Protein AF-A0A800EYZ1-F1 (afdb_monomer_lite)

Secondary structure (DSSP, 8-state):
-GGGG-SEEEEE---HHHHHHHHHHHHHHHHHHT---STT----HHHHHHSTT-HHHHHHHTHHHHHHHHHHHHHHPPTT-EEEEE-SHHHHHHHHHHHT----

Sequence (104 aa):
MIFDRVETVIVLALPWKIMLWRTFKRSLRRSYKREELWNGNREKFWLTFFTRQSVVYDLWWRRNHFRNFSKEISAGAPEGIDMHIIRCPNSLEKLYEKYGLQRR

pLDDT: mean 78.47, std 10.36, range [50.88, 91.0]

Structure (mmCIF, N/CA/C/O backbone):
data_AF-A0A800EYZ1-F1
#
_entry.id   AF-A0A800EYZ1-F1
#
loop_
_atom_site.group_PDB
_atom_site.id
_atom_site.type_symbol
_atom_site.label_atom_id
_atom_site.label_alt_id
_atom_site.label_comp_id
_atom_site.label_asym_id
_atom_site.label_entity_id
_atom_site.label_seq_id
_atom_site.pdbx_PDB_ins_code
_atom_site.Cartn_x
_atom_site.Cartn_y
_atom_site.Cartn_z
_atom_site.occupancy
_atom_site.B_iso_or_equiv
_atom_site.auth_seq_id
_atom_site.auth_comp_id
_atom_site.auth_asym_id
_atom_site.auth_atom_id
_atom_site.pdbx_PDB_model_num
ATOM 1 N N . MET A 1 1 ? 10.992 -19.434 -9.533 1.00 58.75 1 MET A N 1
ATOM 2 C CA . MET A 1 1 ? 10.504 -18.385 -8.605 1.00 58.75 1 MET A CA 1
ATOM 3 C C . MET A 1 1 ? 9.136 -17.899 -9.084 1.00 58.75 1 MET A C 1
ATOM 5 O O . MET A 1 1 ? 8.806 -18.134 -10.236 1.00 58.75 1 MET A O 1
ATOM 9 N N . ILE A 1 2 ? 8.307 -17.263 -8.242 1.00 71.94 2 ILE A N 1
ATOM 10 C CA . ILE A 1 2 ? 6.966 -16.781 -8.662 1.00 71.94 2 ILE A CA 1
ATOM 11 C C . ILE A 1 2 ? 7.059 -15.798 -9.843 1.00 71.94 2 ILE A C 1
ATOM 13 O O . ILE A 1 2 ? 6.193 -15.815 -10.709 1.00 71.94 2 ILE A O 1
ATOM 17 N N . PHE A 1 3 ? 8.141 -15.020 -9.926 1.00 69.81 3 PHE A N 1
ATOM 18 C CA . PHE A 1 3 ? 8.386 -14.059 -11.004 1.00 69.81 3 PHE A CA 1
ATOM 19 C C . PHE A 1 3 ? 8.626 -14.683 -12.389 1.00 69.81 3 PHE A C 1
ATOM 21 O O . PHE A 1 3 ? 8.337 -14.026 -13.377 1.00 69.81 3 PHE A O 1
ATOM 28 N N . ASP A 1 4 ? 9.037 -15.954 -12.487 1.00 75.12 4 ASP A N 1
ATOM 29 C CA . ASP A 1 4 ? 9.260 -16.622 -13.788 1.00 75.12 4 ASP A CA 1
ATOM 30 C C . ASP A 1 4 ? 7.957 -16.909 -14.553 1.00 75.12 4 ASP A C 1
ATOM 32 O O . ASP A 1 4 ? 7.979 -17.309 -15.712 1.00 75.12 4 ASP A O 1
ATOM 36 N N . ARG A 1 5 ? 6.805 -16.773 -13.886 1.00 81.31 5 ARG A N 1
ATOM 37 C CA . ARG A 1 5 ? 5.478 -17.049 -14.458 1.00 81.31 5 ARG A CA 1
ATOM 38 C C . ARG A 1 5 ? 4.612 -15.800 -14.589 1.00 81.31 5 ARG A C 1
ATOM 40 O O . ARG A 1 5 ? 3.428 -15.922 -14.891 1.00 81.31 5 ARG A O 1
ATOM 47 N N . VAL A 1 6 ? 5.159 -14.626 -14.284 1.00 83.25 6 VAL A N 1
ATOM 48 C CA . VAL A 1 6 ? 4.388 -13.385 -14.200 1.00 83.25 6 VAL A CA 1
ATOM 49 C C . VAL A 1 6 ? 4.878 -12.416 -15.261 1.00 83.25 6 VAL A C 1
ATOM 51 O O . VAL A 1 6 ? 6.016 -11.970 -15.225 1.00 83.25 6 VAL A O 1
ATOM 54 N N . GLU A 1 7 ? 3.981 -12.062 -16.175 1.00 83.69 7 GLU A N 1
ATOM 55 C CA . GLU A 1 7 ? 4.240 -11.087 -17.239 1.00 83.69 7 GLU A CA 1
ATOM 56 C C . GLU A 1 7 ? 4.069 -9.639 -16.746 1.00 83.69 7 GLU A C 1
ATOM 58 O O . GLU A 1 7 ? 4.795 -8.733 -17.152 1.00 83.69 7 GLU A O 1
ATOM 63 N N . THR A 1 8 ? 3.134 -9.417 -15.814 1.00 87.19 8 THR A N 1
ATOM 64 C CA . THR A 1 8 ? 2.771 -8.079 -15.330 1.00 87.19 8 THR A CA 1
ATOM 65 C C . THR A 1 8 ? 2.618 -8.048 -13.816 1.00 87.19 8 THR A C 1
ATOM 67 O O . THR A 1 8 ? 1.914 -8.871 -13.228 1.00 87.19 8 THR A O 1
ATOM 70 N N . VAL A 1 9 ? 3.212 -7.041 -13.173 1.00 88.19 9 VAL A N 1
ATOM 71 C CA . VAL A 1 9 ? 3.074 -6.798 -11.730 1.00 88.19 9 VAL A CA 1
ATOM 72 C C . VAL A 1 9 ? 2.436 -5.435 -11.493 1.00 88.19 9 VAL A C 1
ATOM 74 O O . VAL A 1 9 ? 2.980 -4.395 -11.860 1.00 88.19 9 VAL A O 1
ATOM 77 N N . ILE A 1 10 ? 1.285 -5.434 -10.819 1.00 89.06 10 ILE A N 1
ATOM 78 C CA . ILE A 1 10 ? 0.558 -4.215 -10.455 1.00 89.06 10 ILE A CA 1
ATOM 79 C C . ILE A 1 10 ? 0.741 -3.954 -8.960 1.00 89.06 10 ILE A C 1
ATOM 81 O O . ILE A 1 10 ? 0.271 -4.714 -8.114 1.00 89.06 10 ILE A O 1
ATOM 85 N N . VAL A 1 11 ? 1.391 -2.843 -8.622 1.00 88.88 11 VAL A N 1
ATOM 86 C CA . VAL A 1 11 ? 1.648 -2.436 -7.239 1.00 88.88 11 VAL A CA 1
ATOM 87 C C . VAL A 1 11 ? 0.718 -1.299 -6.834 1.00 88.88 11 VAL A C 1
ATOM 89 O O . VAL A 1 11 ? 0.808 -0.177 -7.334 1.00 88.88 11 VAL A O 1
ATOM 92 N N . LEU A 1 12 ? -0.144 -1.566 -5.853 1.00 89.50 12 LEU A N 1
ATOM 93 C CA . LEU A 1 12 ? -1.019 -0.568 -5.235 1.00 89.50 12 LEU A CA 1
ATOM 94 C C . LEU A 1 12 ? -0.269 0.212 -4.142 1.00 89.50 12 LEU A C 1
ATOM 96 O O . LEU A 1 12 ? -0.428 -0.038 -2.948 1.00 89.50 12 LEU A O 1
ATOM 100 N N . ALA A 1 13 ? 0.543 1.188 -4.544 1.00 89.19 13 ALA A N 1
ATOM 101 C CA . ALA A 1 13 ? 1.314 2.041 -3.636 1.00 89.19 13 ALA A CA 1
ATOM 102 C C . ALA A 1 13 ? 0.523 3.293 -3.206 1.00 89.19 13 ALA A C 1
ATOM 104 O O . ALA A 1 13 ? 0.955 4.431 -3.416 1.00 89.19 13 ALA A O 1
ATOM 105 N N . LEU A 1 14 ? -0.660 3.093 -2.618 1.00 87.50 14 LEU A N 1
ATOM 106 C CA . LEU A 1 14 ? -1.532 4.195 -2.204 1.00 87.50 14 LEU A CA 1
ATOM 107 C C . LEU A 1 14 ? -0.843 5.113 -1.172 1.00 87.50 14 LEU A C 1
ATOM 109 O O . LEU A 1 14 ? -0.144 4.631 -0.279 1.00 87.50 14 LEU A O 1
ATOM 113 N N . PRO A 1 15 ? -1.072 6.439 -1.229 1.00 86.38 15 PRO A N 1
ATOM 114 C CA . PRO A 1 15 ? -0.581 7.364 -0.222 1.00 86.38 15 PRO A CA 1
ATOM 115 C C . PRO A 1 15 ? -1.002 6.937 1.183 1.00 86.38 15 PRO A C 1
ATOM 117 O O . PRO A 1 15 ? -2.179 6.672 1.437 1.00 86.38 15 PRO A O 1
ATOM 120 N N . TRP A 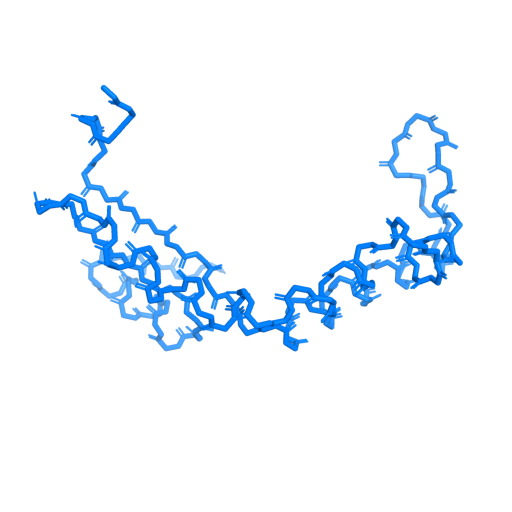1 16 ? -0.052 6.968 2.118 1.00 85.94 16 TRP A N 1
ATOM 121 C CA . TRP A 1 16 ? -0.274 6.578 3.512 1.00 85.94 16 TRP A CA 1
ATOM 122 C C . TRP A 1 16 ? -1.513 7.241 4.134 1.00 85.94 16 TRP A C 1
ATOM 124 O O . TRP A 1 16 ? -2.318 6.567 4.768 1.00 85.94 16 TRP A O 1
ATOM 134 N N . LYS A 1 17 ? -1.723 8.543 3.884 1.00 86.38 17 LYS A N 1
ATOM 135 C CA . LYS A 1 17 ? -2.895 9.284 4.386 1.00 86.38 17 LYS A CA 1
ATOM 136 C C . LYS A 1 17 ? -4.217 8.662 3.922 1.00 86.38 17 LYS A C 1
ATOM 138 O O . LYS A 1 17 ? -5.168 8.594 4.694 1.00 86.38 17 LYS A O 1
ATOM 143 N N . ILE A 1 18 ? -4.2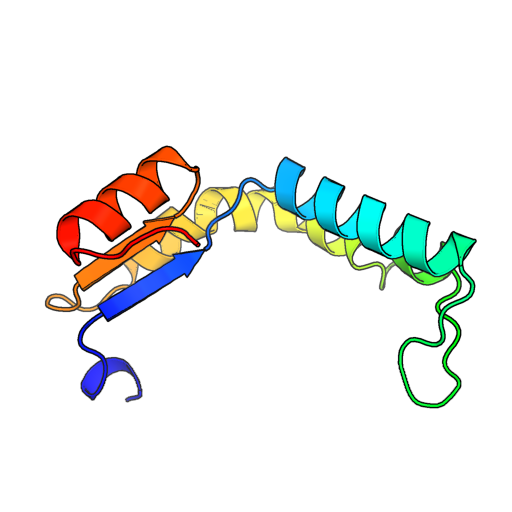71 8.191 2.675 1.00 88.50 18 ILE A N 1
ATOM 144 C CA . ILE A 1 18 ? -5.461 7.562 2.091 1.00 88.50 18 ILE A CA 1
ATOM 145 C C . ILE A 1 18 ? -5.683 6.186 2.711 1.00 88.50 18 ILE A C 1
ATOM 147 O O . ILE A 1 18 ? -6.810 5.871 3.089 1.00 88.50 18 ILE A O 1
ATOM 151 N N . MET A 1 19 ? -4.624 5.381 2.839 1.00 87.56 19 MET A N 1
ATOM 152 C CA . MET A 1 19 ? -4.703 4.075 3.501 1.00 87.56 19 MET A CA 1
ATOM 153 C C . MET A 1 19 ? -5.189 4.227 4.944 1.00 87.56 19 MET A C 1
ATOM 155 O O . MET A 1 19 ? -6.155 3.577 5.333 1.00 87.56 19 MET A O 1
ATOM 159 N N . LEU A 1 20 ? -4.588 5.151 5.697 1.00 87.31 20 LEU A N 1
ATOM 160 C CA . LEU A 1 20 ? -4.967 5.462 7.071 1.00 87.31 20 LEU A CA 1
ATOM 161 C C . LEU A 1 20 ? -6.437 5.874 7.164 1.00 87.31 20 LEU A C 1
ATOM 163 O O . LEU A 1 20 ? -7.184 5.289 7.942 1.00 87.31 20 LEU A O 1
ATOM 167 N N . TRP A 1 21 ? -6.871 6.839 6.349 1.00 87.19 21 TRP A N 1
ATOM 168 C CA . TRP A 1 21 ? -8.245 7.338 6.377 1.00 87.19 21 TRP A CA 1
ATOM 169 C C . TRP A 1 21 ? -9.269 6.270 5.985 1.00 87.19 21 TRP A C 1
ATOM 171 O O . TRP A 1 21 ? -10.319 6.158 6.616 1.00 87.19 21 TRP A O 1
ATOM 181 N N . ARG A 1 22 ? -8.971 5.447 4.972 1.00 88.12 22 ARG A N 1
ATOM 182 C CA . ARG A 1 22 ? -9.846 4.344 4.550 1.00 88.12 22 ARG A CA 1
ATOM 183 C C . ARG A 1 22 ? -9.981 3.286 5.636 1.00 88.12 22 ARG A C 1
ATOM 185 O O . ARG A 1 22 ? -11.104 2.874 5.925 1.00 88.12 22 ARG A O 1
ATOM 192 N N . THR A 1 23 ? -8.870 2.881 6.249 1.00 85.12 23 THR A N 1
ATOM 193 C CA . THR A 1 23 ? -8.870 1.932 7.369 1.00 85.12 23 THR A CA 1
ATOM 194 C C . THR A 1 23 ? -9.620 2.516 8.561 1.00 85.12 23 THR A C 1
ATOM 196 O O . THR A 1 23 ? -10.536 1.879 9.073 1.00 85.12 23 THR A O 1
ATOM 199 N N . PHE A 1 24 ? -9.331 3.768 8.926 1.00 83.94 24 PHE A N 1
ATOM 200 C CA . PHE A 1 24 ? -9.990 4.474 10.022 1.00 83.94 24 PHE A CA 1
ATOM 201 C C . PHE A 1 24 ? -11.507 4.552 9.821 1.00 83.94 24 PHE A C 1
ATOM 203 O O . PHE A 1 24 ? -12.275 4.117 10.677 1.00 83.94 24 PHE A O 1
ATOM 210 N N . LYS A 1 25 ? -11.962 5.013 8.651 1.00 84.31 25 LYS A N 1
ATOM 211 C CA . LYS A 1 25 ? -13.389 5.109 8.318 1.00 84.31 25 LYS A CA 1
ATOM 212 C C . LYS A 1 25 ? -14.075 3.740 8.311 1.00 84.31 25 LYS A C 1
ATOM 214 O O . LYS A 1 25 ? -15.213 3.627 8.767 1.00 84.31 25 LYS A O 1
ATOM 219 N N . ARG A 1 26 ? -13.406 2.698 7.800 1.00 81.12 26 ARG A N 1
ATOM 220 C CA . ARG A 1 26 ? -13.939 1.326 7.769 1.00 81.12 26 ARG A CA 1
ATOM 221 C C . ARG A 1 26 ? -14.131 0.781 9.181 1.00 81.12 26 ARG A C 1
ATOM 223 O O . ARG A 1 26 ? -15.205 0.265 9.483 1.00 81.12 26 ARG A O 1
ATOM 230 N N . SER A 1 27 ? -13.128 0.935 10.036 1.00 76.12 27 SER A N 1
ATOM 231 C CA . SER A 1 27 ? -13.176 0.464 11.419 1.00 76.12 27 SER A CA 1
ATOM 232 C C . SER A 1 27 ? -14.150 1.285 12.275 1.00 76.12 27 SER A C 1
ATOM 234 O O . SER A 1 27 ? -14.895 0.703 13.057 1.00 76.12 27 SER A O 1
ATOM 236 N N . LEU A 1 28 ? -14.266 2.603 12.059 1.00 78.06 28 LEU A N 1
ATOM 237 C CA . LEU A 1 28 ? -15.323 3.425 12.667 1.00 78.06 28 LEU A CA 1
ATOM 238 C C . LEU A 1 28 ? -16.724 2.941 12.286 1.00 78.06 28 LEU A C 1
ATOM 240 O O . LEU A 1 28 ? -17.565 2.734 13.156 1.00 78.06 28 LEU A O 1
ATOM 244 N N . ARG A 1 29 ? -16.981 2.746 10.987 1.00 79.94 29 ARG A N 1
ATOM 245 C CA . ARG A 1 29 ? -18.291 2.299 10.497 1.00 79.94 29 ARG A CA 1
ATOM 246 C C . ARG A 1 29 ? -18.667 0.933 11.076 1.00 79.94 29 ARG A C 1
ATOM 248 O O . ARG A 1 29 ? -19.815 0.753 11.470 1.00 79.94 29 ARG A O 1
ATOM 255 N N . ARG A 1 30 ? -17.714 0.000 11.152 1.00 73.44 30 ARG A N 1
ATOM 256 C CA . ARG A 1 30 ? -17.911 -1.325 11.763 1.00 73.44 30 ARG A CA 1
ATOM 257 C C . ARG A 1 30 ? -18.192 -1.237 13.256 1.00 73.44 30 ARG A C 1
ATOM 259 O O . ARG A 1 30 ? -19.130 -1.867 13.731 1.00 73.44 30 ARG A O 1
ATOM 266 N N . SER A 1 31 ? -17.436 -0.406 13.972 1.00 71.75 31 SER A N 1
ATOM 267 C CA . SER A 1 31 ? -17.656 -0.178 15.399 1.00 71.75 31 SER A CA 1
ATOM 268 C C . SER A 1 31 ? -19.027 0.433 15.672 1.00 71.75 31 SER A C 1
ATOM 270 O O . SER A 1 31 ? -19.696 0.020 16.615 1.00 71.75 31 SER A O 1
ATOM 272 N N . TYR A 1 32 ? -19.454 1.401 14.859 1.00 71.06 32 TYR A N 1
ATOM 273 C CA . TYR A 1 32 ? -20.767 2.027 14.994 1.00 71.06 32 TYR A CA 1
ATOM 274 C C . TYR A 1 32 ? -21.898 1.026 14.726 1.00 71.06 32 TYR A C 1
ATOM 276 O O . TYR A 1 32 ? -22.871 0.979 15.470 1.00 71.06 32 TYR A O 1
ATOM 284 N N . LYS A 1 33 ? -21.741 0.172 13.707 1.00 73.31 33 LYS A N 1
ATOM 285 C CA . LYS A 1 33 ? -22.724 -0.861 13.350 1.00 73.31 33 LYS A CA 1
ATOM 286 C C . LYS A 1 33 ? -22.653 -2.135 14.201 1.00 73.31 33 LYS A C 1
ATOM 288 O O . LYS A 1 33 ? -23.495 -3.006 14.019 1.00 73.31 33 LYS A O 1
ATOM 293 N N . ARG A 1 34 ? -21.677 -2.250 15.115 1.00 68.00 34 ARG A N 1
ATOM 294 C CA . ARG A 1 34 ? -21.393 -3.465 15.907 1.00 68.00 34 ARG A CA 1
ATOM 295 C C . ARG A 1 34 ? -21.341 -4.738 15.042 1.00 68.00 34 ARG A C 1
ATOM 297 O O . ARG A 1 34 ? -21.824 -5.786 15.454 1.00 68.00 34 ARG A O 1
ATOM 304 N N . GLU A 1 35 ? -20.768 -4.635 13.843 1.00 62.69 35 GLU A N 1
ATOM 305 C CA . GLU A 1 35 ? -20.628 -5.771 12.923 1.00 62.69 35 GLU A CA 1
ATOM 306 C C . GLU A 1 35 ? -19.568 -6.750 13.463 1.00 62.69 35 GLU A C 1
ATOM 308 O O . GLU A 1 35 ? -18.435 -6.351 13.746 1.00 62.69 35 GLU A O 1
ATOM 313 N N . GLU A 1 36 ? -19.923 -8.029 13.613 1.00 63.47 36 GLU A N 1
ATOM 314 C CA . GLU A 1 36 ? -18.962 -9.089 13.943 1.00 63.47 36 GLU A CA 1
ATOM 315 C C . GLU A 1 36 ? -18.023 -9.334 12.761 1.00 63.47 36 GLU A C 1
ATOM 317 O O . GLU A 1 36 ? -18.468 -9.505 11.625 1.00 63.47 36 GLU A O 1
ATOM 322 N N . LEU A 1 37 ? -16.709 -9.309 13.017 1.00 61.22 37 LEU A N 1
ATOM 323 C CA . LEU A 1 37 ? -15.717 -9.339 11.944 1.00 61.22 37 LEU A CA 1
ATOM 324 C C . LEU A 1 37 ? -15.581 -10.730 11.335 1.00 61.22 37 LEU A C 1
ATOM 326 O O . LEU A 1 37 ? -15.479 -10.803 10.121 1.00 61.22 37 LEU A O 1
ATOM 330 N N . TRP A 1 38 ? -15.563 -11.763 12.186 1.00 50.88 38 TRP A N 1
ATOM 331 C CA . TRP A 1 38 ? -15.680 -13.204 11.924 1.00 50.88 38 TRP A CA 1
ATOM 332 C C . TRP A 1 38 ? -15.626 -13.942 13.283 1.00 50.88 38 TRP A C 1
ATOM 334 O O . TRP A 1 38 ? -14.954 -13.479 14.207 1.00 50.88 38 TRP A O 1
ATOM 344 N N . ASN A 1 39 ? -16.321 -15.078 13.420 1.00 55.72 39 ASN A N 1
ATOM 345 C CA . ASN A 1 39 ? -16.283 -15.969 14.598 1.00 55.72 39 ASN A CA 1
ATOM 346 C C . ASN A 1 39 ? -16.696 -15.341 15.955 1.00 55.72 39 ASN A C 1
ATOM 348 O O . ASN A 1 39 ? -16.076 -15.619 16.978 1.00 55.72 39 ASN A O 1
ATOM 352 N N . GLY A 1 40 ? -17.689 -14.442 15.982 1.00 60.28 40 GLY A N 1
ATOM 353 C CA . GLY A 1 40 ? -18.113 -13.766 17.221 1.00 60.28 40 GLY A CA 1
ATOM 354 C C . GLY A 1 40 ? -17.141 -12.690 17.726 1.00 60.28 40 GLY A C 1
ATOM 355 O O . GLY A 1 40 ? -17.363 -12.074 18.771 1.00 60.28 40 GLY A O 1
ATOM 356 N N . ASN A 1 41 ? -16.046 -12.437 16.998 1.00 61.97 41 ASN A N 1
ATOM 357 C CA . ASN A 1 41 ? -15.050 -11.462 17.409 1.00 61.97 41 ASN A CA 1
ATOM 358 C C . ASN A 1 41 ? -15.569 -10.040 17.138 1.00 61.97 41 ASN A C 1
ATOM 360 O O . ASN A 1 41 ? -15.632 -9.573 15.995 1.00 61.97 41 ASN A O 1
ATOM 364 N N . ARG A 1 42 ? -15.967 -9.348 18.209 1.00 60.62 42 ARG A N 1
ATOM 365 C CA . ARG A 1 42 ? -16.322 -7.926 18.184 1.00 60.62 42 ARG A CA 1
ATOM 366 C C . ARG A 1 42 ? -15.038 -7.116 18.285 1.00 60.62 42 ARG A C 1
ATOM 368 O O . ARG A 1 42 ? -14.442 -7.038 19.359 1.00 60.62 42 ARG A O 1
ATOM 375 N N . GLU A 1 43 ? -14.613 -6.498 17.185 1.00 58.84 43 GLU A N 1
ATOM 376 C CA . GLU A 1 43 ? -13.495 -5.553 17.226 1.00 58.84 43 GLU A CA 1
ATOM 377 C C . GLU A 1 43 ? -13.821 -4.428 18.216 1.00 58.84 43 GLU A C 1
ATOM 379 O O . GLU A 1 43 ? -14.656 -3.556 17.962 1.00 58.84 43 GLU A O 1
ATOM 384 N N . LYS A 1 44 ? -13.147 -4.430 19.370 1.00 62.84 44 LYS A N 1
ATOM 385 C CA . LYS A 1 44 ? -13.119 -3.260 20.241 1.00 62.84 44 LYS A CA 1
ATOM 386 C C . LYS A 1 44 ? -12.333 -2.195 19.494 1.00 62.84 44 LYS A C 1
ATOM 388 O O . LYS A 1 44 ? -11.118 -2.302 19.375 1.00 62.84 44 LYS A O 1
ATOM 393 N N . PHE A 1 45 ? -13.027 -1.160 19.034 1.00 59.59 45 PHE A N 1
ATOM 394 C CA . PHE A 1 45 ? -12.459 0.044 18.421 1.00 59.59 45 PHE A CA 1
ATOM 395 C C . PHE A 1 45 ? -11.144 0.486 19.089 1.00 59.59 45 PHE A C 1
ATOM 397 O O . PHE A 1 45 ? -10.131 0.704 18.435 1.00 59.59 45 PHE A O 1
ATOM 404 N N . TRP A 1 46 ? -11.115 0.502 20.419 1.00 56.81 46 TRP A N 1
ATOM 405 C CA . TRP A 1 46 ? -9.927 0.846 21.198 1.00 56.81 46 TRP A CA 1
ATOM 406 C C . TRP A 1 46 ? -8.698 -0.043 20.939 1.00 56.81 46 TRP A C 1
ATOM 408 O O . TRP A 1 46 ? -7.585 0.477 20.897 1.00 56.81 46 TRP A O 1
ATOM 418 N N . LEU A 1 47 ? -8.870 -1.345 20.694 1.00 63.69 47 LEU A N 1
ATOM 419 C CA . LEU A 1 47 ? -7.765 -2.233 20.320 1.00 63.69 47 LEU A CA 1
ATOM 420 C C . LEU A 1 47 ? -7.255 -1.958 18.901 1.00 63.69 47 LEU A C 1
ATOM 422 O O . LEU A 1 47 ? -6.045 -1.888 18.689 1.00 63.69 47 LEU A O 1
ATOM 426 N N . THR A 1 48 ? -8.162 -1.726 17.950 1.00 63.34 48 THR A N 1
ATOM 427 C CA . THR A 1 48 ? -7.820 -1.471 16.540 1.00 63.34 48 THR A CA 1
ATOM 428 C C . THR A 1 48 ? -7.205 -0.088 16.309 1.00 63.34 48 THR A C 1
ATOM 430 O O . THR A 1 48 ? -6.553 0.102 15.285 1.00 63.34 48 THR A O 1
ATOM 433 N N . PHE A 1 49 ? -7.395 0.866 17.232 1.00 60.97 49 PHE A N 1
ATOM 434 C CA . PHE A 1 49 ? -6.890 2.240 17.112 1.00 60.97 49 PHE A CA 1
ATOM 435 C C . PHE A 1 49 ? -5.767 2.593 18.095 1.00 60.97 49 PHE A C 1
ATOM 437 O O . PHE A 1 49 ? -4.781 3.185 17.658 1.00 60.97 49 PHE A O 1
ATOM 444 N N . PHE A 1 50 ? -5.860 2.203 19.371 1.00 58.66 50 PHE A N 1
ATOM 445 C CA . PHE A 1 50 ? -5.012 2.739 20.450 1.00 58.66 50 PHE A CA 1
ATOM 446 C C . PHE A 1 50 ? -4.072 1.723 21.116 1.00 58.66 50 PHE A C 1
ATOM 448 O O . PHE A 1 50 ? -3.302 2.093 21.997 1.00 58.66 50 PHE A O 1
ATOM 455 N N . THR A 1 51 ? -4.093 0.450 20.718 1.00 62.66 51 THR A N 1
ATOM 456 C CA . THR A 1 51 ? -3.148 -0.553 21.250 1.00 62.66 51 THR A CA 1
ATOM 457 C C . THR A 1 51 ? -1.907 -0.660 20.362 1.00 62.66 51 THR A C 1
ATOM 459 O O . THR A 1 51 ? -1.972 -0.371 19.176 1.00 62.66 51 THR A O 1
ATOM 462 N N . ARG A 1 52 ? -0.764 -1.125 20.883 1.00 59.88 52 ARG A N 1
ATOM 463 C CA . ARG A 1 52 ? 0.456 -1.380 20.080 1.00 59.88 52 ARG A CA 1
ATOM 464 C C . ARG A 1 52 ? 0.253 -2.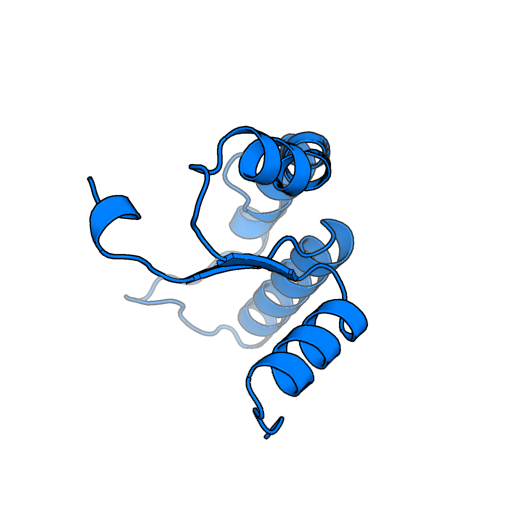351 18.902 1.00 59.88 52 ARG A C 1
ATOM 466 O O . ARG A 1 52 ? 1.050 -2.339 17.975 1.00 59.88 52 ARG A O 1
ATOM 473 N N . GLN A 1 53 ? -0.811 -3.157 18.931 1.00 63.66 53 GLN A N 1
ATOM 474 C CA . GLN A 1 53 ? -1.237 -4.058 17.849 1.00 63.66 53 GLN A CA 1
ATOM 475 C C . GLN A 1 53 ? -2.243 -3.410 16.869 1.00 63.66 53 GLN A C 1
ATOM 477 O O . GLN A 1 53 ? -2.775 -4.075 15.985 1.00 63.66 53 GLN A O 1
ATOM 482 N N . SER A 1 54 ? -2.532 -2.115 17.026 1.00 73.31 54 SER A N 1
ATOM 483 C CA . SER A 1 54 ? -3.435 -1.346 16.168 1.00 73.31 54 SER A CA 1
ATOM 484 C C . SER A 1 54 ? -2.884 -1.251 14.749 1.00 73.31 54 SER A C 1
ATOM 486 O O . SER A 1 54 ? -1.764 -0.786 14.537 1.00 73.31 54 SER A O 1
ATOM 488 N N . VAL A 1 55 ? -3.711 -1.599 13.761 1.00 74.44 55 VAL A N 1
ATOM 489 C CA . VAL A 1 55 ? -3.396 -1.414 12.333 1.00 74.44 55 VAL A CA 1
ATOM 490 C C . VAL A 1 55 ? -3.129 0.062 12.019 1.00 74.44 55 VAL A C 1
ATOM 492 O O . VAL A 1 55 ? -2.317 0.390 11.158 1.00 74.44 55 VAL A O 1
ATOM 495 N N . VAL A 1 56 ? -3.789 0.976 12.732 1.00 77.94 56 VAL A N 1
ATOM 496 C CA . VAL A 1 56 ? -3.622 2.425 12.551 1.00 77.94 56 VAL A CA 1
ATOM 497 C C . VAL A 1 56 ? -2.283 2.895 13.115 1.00 77.94 56 VAL A C 1
ATOM 499 O O . VAL A 1 56 ? -1.588 3.677 12.464 1.00 77.94 56 VAL A O 1
ATOM 502 N N . TYR A 1 57 ? -1.898 2.388 14.289 1.00 79.38 57 TYR A N 1
ATOM 503 C CA . TYR A 1 57 ? -0.594 2.661 14.890 1.00 79.38 57 TYR A CA 1
ATOM 504 C C . TYR A 1 57 ? 0.539 2.086 14.035 1.00 79.38 57 TYR A C 1
ATOM 506 O O . TYR A 1 57 ? 1.517 2.778 13.761 1.00 79.38 57 TYR A O 1
ATOM 514 N N . ASP A 1 58 ? 0.369 0.863 13.537 1.00 81.25 58 ASP A N 1
ATOM 515 C CA . ASP A 1 58 ? 1.323 0.201 12.652 1.00 81.25 58 ASP A CA 1
ATOM 516 C C . ASP A 1 58 ? 1.518 0.962 11.332 1.00 81.25 58 ASP A C 1
ATOM 518 O O . ASP A 1 58 ? 2.648 1.249 10.929 1.00 81.25 58 ASP A O 1
ATOM 522 N N . LEU A 1 59 ? 0.416 1.389 10.702 1.00 82.19 59 LEU A N 1
ATOM 523 C CA . LEU A 1 59 ? 0.462 2.253 9.524 1.00 82.19 59 LEU A CA 1
ATOM 524 C C . LEU A 1 59 ? 1.240 3.534 9.821 1.00 82.19 59 LEU A C 1
ATOM 526 O O . LEU A 1 59 ? 2.053 3.956 9.000 1.00 82.19 59 LEU A O 1
ATOM 530 N N . TRP A 1 60 ? 0.987 4.179 10.962 1.00 81.88 60 TRP A N 1
ATOM 531 C CA . TRP A 1 60 ? 1.674 5.411 11.352 1.00 81.88 60 TRP A CA 1
ATOM 532 C C . TRP A 1 60 ? 3.174 5.198 11.584 1.00 81.88 60 TRP A C 1
ATOM 534 O O . TRP A 1 60 ? 3.984 5.968 1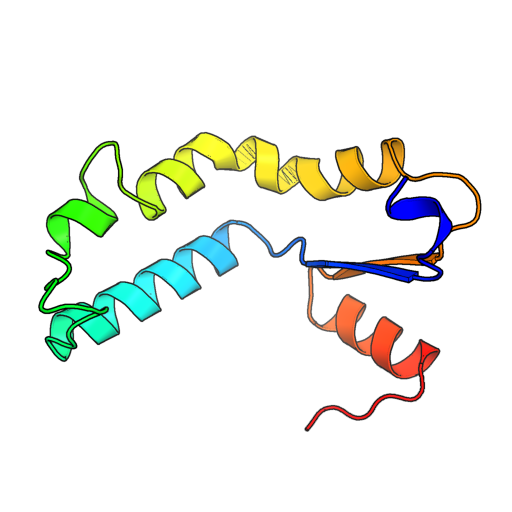1.061 1.00 81.88 60 TRP A O 1
ATOM 544 N N . TRP A 1 61 ? 3.553 4.127 12.283 1.00 84.12 61 TRP A N 1
ATOM 545 C CA . TRP A 1 61 ? 4.949 3.764 12.525 1.00 84.12 61 TRP A CA 1
ATOM 546 C C . TRP A 1 61 ? 5.697 3.490 11.213 1.00 84.12 61 TRP A C 1
ATOM 548 O O . TRP A 1 61 ? 6.781 4.022 10.972 1.00 84.12 61 TRP A O 1
ATOM 558 N N . ARG A 1 62 ? 5.071 2.753 10.289 1.00 84.00 62 ARG A N 1
ATOM 559 C CA . ARG A 1 62 ? 5.644 2.400 8.979 1.00 84.00 62 ARG A CA 1
ATOM 560 C C . ARG A 1 62 ? 5.442 3.468 7.901 1.00 84.00 62 ARG A C 1
ATOM 562 O O . ARG A 1 62 ? 5.624 3.190 6.714 1.00 84.00 62 ARG A O 1
ATOM 569 N N . ARG A 1 63 ? 5.102 4.711 8.261 1.00 83.00 63 ARG A N 1
ATOM 570 C CA . ARG A 1 63 ? 4.835 5.790 7.286 1.00 83.00 63 ARG A CA 1
ATOM 571 C C . ARG A 1 63 ? 5.966 5.990 6.271 1.00 83.00 63 ARG A C 1
ATOM 573 O O . ARG A 1 63 ? 5.693 6.257 5.104 1.00 83.00 63 ARG A O 1
ATOM 580 N N . ASN A 1 64 ? 7.225 5.866 6.698 1.00 82.00 64 ASN A N 1
ATOM 581 C CA . ASN A 1 64 ? 8.387 6.064 5.827 1.00 82.00 64 ASN A CA 1
ATOM 582 C C . ASN A 1 64 ? 8.556 4.894 4.854 1.00 82.00 64 ASN A C 1
ATOM 584 O O . ASN A 1 64 ? 8.798 5.130 3.673 1.00 82.00 64 ASN A O 1
ATOM 588 N N . HIS A 1 65 ? 8.317 3.667 5.324 1.00 82.69 65 HIS A N 1
ATOM 589 C CA . HIS A 1 65 ? 8.295 2.479 4.479 1.00 82.69 65 HIS A CA 1
ATOM 590 C C . HIS A 1 65 ? 7.267 2.639 3.354 1.00 82.69 65 HIS A C 1
ATOM 592 O O . HIS A 1 65 ? 7.631 2.575 2.192 1.00 82.69 65 HIS A O 1
ATOM 598 N N . PHE A 1 66 ? 6.009 2.999 3.645 1.00 80.50 66 PHE A N 1
ATOM 599 C CA . PHE A 1 66 ? 4.997 3.178 2.587 1.00 80.50 66 PHE A CA 1
ATOM 600 C C . PHE A 1 66 ? 5.314 4.309 1.592 1.00 80.50 66 PHE A C 1
ATOM 602 O O . PHE A 1 66 ? 4.882 4.262 0.439 1.00 80.50 66 PHE A O 1
ATOM 609 N N . ARG A 1 67 ? 6.080 5.329 2.002 1.00 78.62 67 ARG A N 1
ATOM 610 C CA . ARG A 1 67 ? 6.543 6.391 1.090 1.00 78.62 67 ARG A CA 1
ATOM 611 C C . ARG A 1 67 ? 7.623 5.885 0.132 1.00 78.62 67 ARG A C 1
ATOM 613 O O . ARG A 1 67 ? 7.598 6.256 -1.044 1.00 78.62 67 ARG A O 1
ATOM 620 N N . ASN A 1 68 ? 8.520 5.032 0.617 1.00 81.75 68 ASN A N 1
ATOM 621 C CA . ASN A 1 68 ? 9.657 4.514 -0.144 1.00 81.75 68 ASN A CA 1
ATOM 622 C C . ASN A 1 68 ? 9.368 3.192 -0.861 1.00 81.75 68 ASN A C 1
ATOM 624 O O . ASN A 1 68 ? 10.028 2.900 -1.848 1.00 81.75 68 ASN A O 1
ATOM 628 N N . PHE A 1 69 ? 8.320 2.473 -0.464 1.00 82.75 69 PHE A N 1
ATOM 629 C CA . PHE A 1 69 ? 7.957 1.148 -0.963 1.00 82.75 69 PHE A CA 1
ATOM 630 C C . PHE A 1 69 ? 7.909 1.061 -2.489 1.00 82.75 69 PHE A C 1
ATOM 632 O O . PHE A 1 69 ? 8.419 0.120 -3.078 1.00 82.75 69 PHE A O 1
ATOM 639 N N . SER A 1 70 ? 7.355 2.073 -3.167 1.00 80.44 70 SER A N 1
ATOM 640 C CA . SER A 1 70 ? 7.342 2.039 -4.634 1.00 80.44 70 SER A CA 1
ATOM 641 C C . SER A 1 70 ? 8.740 2.156 -5.241 1.00 80.44 70 SER A C 1
ATOM 643 O O . SER A 1 70 ? 8.963 1.605 -6.306 1.00 80.44 70 SER A O 1
ATOM 645 N N . LYS A 1 71 ? 9.647 2.914 -4.609 1.00 82.25 71 LYS A N 1
ATOM 646 C CA . LYS A 1 71 ? 11.030 3.055 -5.075 1.00 82.25 71 LYS A CA 1
ATOM 647 C C . LYS A 1 71 ? 11.786 1.752 -4.848 1.00 82.25 71 LYS A C 1
ATOM 649 O O . LYS A 1 71 ? 12.505 1.316 -5.731 1.00 82.25 71 LYS A O 1
ATOM 654 N N . GLU A 1 72 ? 11.575 1.133 -3.689 1.00 83.44 72 GLU A N 1
ATOM 655 C CA . GLU A 1 72 ? 12.179 -0.148 -3.322 1.00 83.44 72 GLU A CA 1
ATOM 656 C C . GLU A 1 72 ? 11.735 -1.272 -4.265 1.00 83.44 72 GLU A C 1
ATOM 658 O O . GLU A 1 72 ? 12.586 -1.992 -4.777 1.00 83.44 72 GLU A O 1
ATOM 663 N N . ILE A 1 73 ? 10.437 -1.381 -4.584 1.00 81.62 73 ILE A N 1
ATOM 664 C CA . ILE A 1 73 ? 9.985 -2.409 -5.534 1.00 81.62 73 ILE A CA 1
ATOM 665 C C . ILE A 1 73 ? 10.479 -2.117 -6.952 1.00 81.62 73 ILE A C 1
ATOM 667 O O . ILE A 1 73 ? 10.926 -3.041 -7.619 1.00 81.62 73 ILE A O 1
ATOM 671 N N . SER A 1 74 ? 10.467 -0.859 -7.409 1.00 77.69 74 SER A N 1
ATOM 672 C CA . SER A 1 74 ? 11.053 -0.526 -8.716 1.00 77.69 74 SER A CA 1
ATOM 673 C C . SER A 1 74 ? 12.539 -0.872 -8.810 1.00 77.69 74 SER A C 1
ATOM 675 O O . SER A 1 74 ? 12.995 -1.230 -9.885 1.00 77.69 74 SER A O 1
ATOM 677 N N . ALA A 1 75 ? 13.289 -0.766 -7.710 1.00 81.75 75 ALA A N 1
ATOM 678 C CA . ALA A 1 75 ? 14.714 -1.086 -7.681 1.00 81.75 75 ALA A CA 1
ATOM 679 C C . ALA A 1 75 ? 15.001 -2.597 -7.625 1.00 81.75 75 ALA A C 1
ATOM 681 O O . ALA A 1 75 ? 16.066 -3.024 -8.055 1.00 81.75 75 ALA A O 1
ATOM 682 N N . GLY A 1 76 ? 14.080 -3.397 -7.079 1.00 77.62 76 GLY A N 1
ATOM 683 C CA . GLY A 1 76 ? 14.226 -4.851 -6.953 1.00 77.62 76 GLY A CA 1
ATOM 684 C C . GLY A 1 76 ? 13.529 -5.665 -8.046 1.00 77.62 76 GLY A C 1
ATOM 685 O O . GLY A 1 76 ? 13.501 -6.891 -7.951 1.00 77.62 76 GLY A O 1
ATOM 686 N N . ALA A 1 77 ? 12.911 -5.015 -9.036 1.00 74.19 77 ALA A N 1
ATOM 687 C CA . ALA A 1 77 ? 12.164 -5.697 -10.086 1.00 74.19 77 ALA A CA 1
ATOM 688 C C . ALA A 1 77 ? 13.115 -6.340 -11.121 1.00 74.19 77 ALA A C 1
ATOM 690 O O . ALA A 1 77 ? 14.035 -5.665 -11.583 1.00 74.19 77 ALA A O 1
ATOM 691 N N . PRO A 1 78 ? 12.897 -7.612 -11.514 1.00 75.31 78 PRO A N 1
ATOM 692 C CA . PRO A 1 78 ? 13.635 -8.240 -12.608 1.00 75.31 78 PRO A CA 1
ATOM 693 C C . PRO A 1 78 ? 13.446 -7.476 -13.924 1.00 75.31 78 PRO A C 1
ATOM 695 O O . PRO A 1 78 ? 12.334 -7.044 -14.242 1.00 75.31 78 PRO A O 1
ATOM 698 N N . GLU A 1 79 ? 14.514 -7.351 -14.712 1.00 73.25 79 GLU A N 1
ATOM 699 C CA . GLU A 1 79 ? 14.438 -6.786 -16.061 1.00 73.25 79 GLU A CA 1
ATOM 700 C C . GLU A 1 79 ? 13.545 -7.677 -16.944 1.00 73.25 79 GLU A C 1
ATOM 702 O O . GLU A 1 79 ? 13.777 -8.878 -17.064 1.00 73.25 79 GLU A O 1
ATOM 707 N N . GLY A 1 80 ? 12.492 -7.097 -17.531 1.00 78.94 80 GLY A N 1
ATOM 708 C CA . GLY A 1 80 ? 11.563 -7.792 -18.436 1.00 78.94 80 GLY A CA 1
ATOM 709 C C . GLY A 1 80 ? 10.122 -7.943 -17.935 1.00 78.94 80 GLY A C 1
ATOM 710 O O . GLY A 1 80 ? 9.256 -8.298 -18.728 1.00 78.94 80 GLY A O 1
ATOM 711 N N . ILE A 1 81 ? 9.830 -7.629 -16.668 1.00 83.00 81 ILE A N 1
ATOM 712 C CA . ILE A 1 81 ? 8.456 -7.651 -16.137 1.00 83.00 81 ILE A CA 1
ATOM 713 C C . ILE A 1 81 ? 7.807 -6.272 -16.298 1.00 83.00 81 ILE A C 1
ATOM 715 O O . ILE A 1 81 ? 8.352 -5.265 -15.841 1.00 83.00 81 ILE A O 1
ATOM 719 N N . ASP A 1 82 ? 6.612 -6.217 -16.896 1.00 85.19 82 ASP A N 1
ATOM 720 C CA 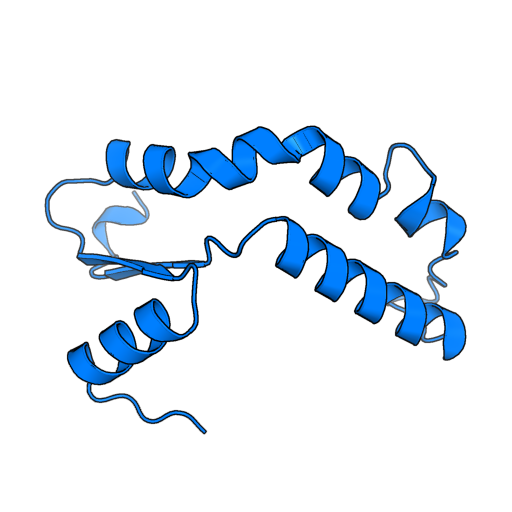. ASP A 1 82 ? 5.859 -4.966 -17.031 1.00 85.19 82 ASP A CA 1
ATOM 721 C C . ASP A 1 82 ? 5.297 -4.547 -15.664 1.00 85.19 82 ASP A C 1
ATOM 723 O O . ASP A 1 82 ? 4.330 -5.116 -15.145 1.00 85.19 82 ASP A O 1
ATOM 727 N N . MET A 1 83 ? 5.945 -3.567 -15.039 1.00 86.50 83 MET A N 1
ATOM 728 C CA . MET A 1 83 ? 5.628 -3.131 -13.684 1.00 86.50 83 MET A CA 1
ATOM 729 C C . MET A 1 83 ? 4.830 -1.823 -13.683 1.00 86.50 83 MET A C 1
ATOM 731 O O . MET A 1 83 ? 5.305 -0.784 -14.140 1.00 86.50 83 MET A O 1
ATOM 735 N N . HIS A 1 84 ? 3.652 -1.839 -13.053 1.00 88.25 84 HIS A N 1
ATOM 736 C CA . HIS A 1 84 ? 2.785 -0.664 -12.922 1.00 88.25 84 HIS A CA 1
ATOM 737 C C . HIS A 1 84 ? 2.572 -0.263 -11.473 1.00 88.25 84 HIS A C 1
ATOM 739 O O . HIS A 1 84 ? 2.056 -1.033 -10.665 1.00 88.25 84 HIS A O 1
ATOM 745 N N . ILE A 1 85 ? 2.903 0.983 -11.143 1.00 89.38 85 ILE A N 1
ATOM 746 C CA . ILE A 1 85 ? 2.710 1.526 -9.798 1.00 89.38 85 ILE A CA 1
ATOM 747 C C . ILE A 1 85 ? 1.500 2.453 -9.793 1.00 89.38 85 ILE A C 1
ATOM 749 O O . ILE A 1 85 ? 1.536 3.572 -10.308 1.00 89.38 85 ILE A O 1
ATOM 753 N N . ILE A 1 86 ? 0.444 2.023 -9.112 1.00 90.88 86 ILE A N 1
ATOM 754 C CA . ILE A 1 86 ? -0.763 2.818 -8.925 1.00 90.88 86 ILE A CA 1
ATOM 755 C C . ILE A 1 86 ? -0.662 3.555 -7.591 1.00 90.88 86 ILE A C 1
ATOM 757 O O . ILE A 1 86 ? -0.835 2.976 -6.516 1.00 90.88 86 ILE A O 1
ATOM 761 N N . ARG A 1 87 ? -0.403 4.864 -7.660 1.00 86.06 87 ARG A N 1
ATOM 762 C CA . ARG A 1 87 ? -0.446 5.763 -6.490 1.00 86.06 87 ARG A CA 1
ATOM 763 C C . ARG A 1 87 ? -1.670 6.663 -6.477 1.00 86.06 87 ARG A C 1
ATOM 765 O O . ARG A 1 87 ? -2.195 6.987 -5.415 1.00 86.06 87 ARG A O 1
ATOM 772 N N . CYS A 1 88 ? -2.098 7.103 -7.649 1.00 85.75 88 CYS A N 1
ATOM 773 C CA . CYS A 1 88 ? -3.185 8.051 -7.817 1.00 85.75 88 CYS A CA 1
ATOM 774 C C . CYS A 1 88 ? -4.146 7.568 -8.910 1.00 85.75 88 CYS A C 1
ATOM 776 O O . CYS A 1 88 ? -3.772 6.707 -9.710 1.00 85.75 88 CYS A O 1
ATOM 778 N N . PRO A 1 89 ? -5.369 8.126 -8.966 1.00 87.38 89 PRO A N 1
ATOM 779 C CA . PRO A 1 89 ? -6.339 7.780 -10.001 1.00 87.38 89 PRO A CA 1
ATOM 780 C C . PRO A 1 89 ? -5.768 7.935 -11.411 1.00 87.38 89 PRO A C 1
ATOM 782 O O . PRO A 1 89 ? -5.955 7.059 -12.234 1.00 87.38 89 PRO A O 1
ATOM 785 N N . ASN A 1 90 ? -4.964 8.971 -11.660 1.00 88.62 90 ASN A N 1
ATOM 786 C CA . ASN A 1 90 ? -4.342 9.183 -12.966 1.00 88.62 90 ASN A CA 1
ATOM 787 C C . ASN A 1 90 ? -3.423 8.022 -13.402 1.00 88.62 90 ASN A C 1
ATOM 789 O O . ASN A 1 90 ? -3.413 7.645 -14.566 1.00 88.62 90 ASN A O 1
ATOM 793 N N . SER A 1 91 ? -2.658 7.427 -12.477 1.00 87.69 91 SER A N 1
ATOM 794 C CA . SER A 1 91 ? -1.846 6.234 -12.777 1.00 87.69 91 SER A CA 1
ATOM 795 C C . SER A 1 91 ? -2.703 5.006 -13.083 1.00 87.69 91 SER A C 1
ATOM 797 O O . SER A 1 91 ? -2.272 4.144 -13.839 1.00 87.69 91 SER A O 1
ATOM 799 N N . LEU A 1 92 ? -3.893 4.920 -12.482 1.00 89.38 92 LEU A N 1
ATOM 800 C CA . LEU A 1 92 ? -4.852 3.856 -12.763 1.00 89.38 92 LEU A CA 1
ATOM 801 C C . LEU A 1 92 ? -5.468 4.026 -14.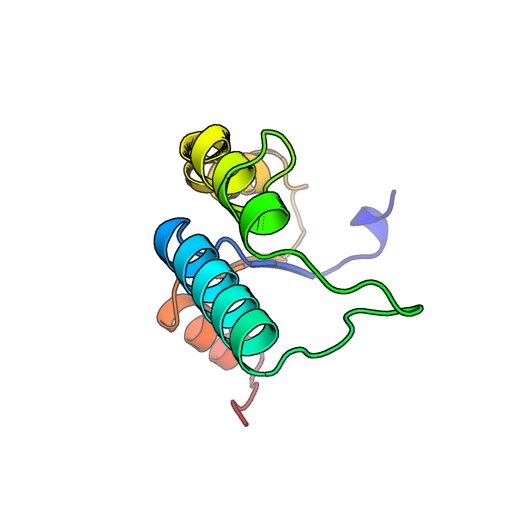156 1.00 89.38 92 LEU A C 1
ATOM 803 O O . LEU A 1 92 ? -5.530 3.052 -14.893 1.00 89.38 92 LEU A O 1
ATOM 807 N N . GLU A 1 93 ? -5.856 5.248 -14.531 1.00 89.50 93 GLU A N 1
ATOM 808 C CA . GLU A 1 93 ? -6.411 5.531 -15.863 1.00 89.50 93 GLU A CA 1
ATOM 809 C C . GLU A 1 93 ? -5.394 5.203 -16.968 1.00 89.50 93 GLU A C 1
ATOM 811 O O . GLU A 1 93 ? -5.734 4.513 -17.919 1.00 89.50 93 GLU A O 1
ATOM 816 N N . LYS A 1 94 ? -4.111 5.554 -16.794 1.00 88.38 94 LYS A N 1
ATOM 817 C CA . LYS A 1 94 ? -3.045 5.157 -17.739 1.00 88.38 94 LYS A CA 1
ATOM 818 C C . LYS A 1 94 ? -2.913 3.644 -17.906 1.00 88.38 94 LYS A C 1
ATOM 820 O O . LYS A 1 94 ? -2.616 3.161 -18.994 1.00 88.38 94 LYS A O 1
ATOM 825 N N . LEU A 1 95 ? -3.094 2.892 -16.821 1.00 89.81 95 LEU A N 1
ATOM 826 C CA . LEU A 1 95 ? -3.108 1.435 -16.887 1.00 89.81 95 LEU A CA 1
ATOM 827 C C . LEU A 1 95 ? -4.349 0.952 -17.645 1.00 89.81 95 LEU A C 1
ATOM 829 O O . LEU A 1 95 ? -4.240 0.064 -18.483 1.00 89.81 95 LEU A O 1
ATOM 833 N N . TYR A 1 96 ? -5.516 1.544 -17.396 1.00 91.00 96 TYR A N 1
ATOM 834 C CA . TYR A 1 96 ? -6.733 1.204 -18.127 1.00 91.00 96 TYR A CA 1
ATOM 835 C C . TYR A 1 96 ? -6.615 1.486 -19.622 1.00 91.00 96 TYR A C 1
ATOM 837 O O . TYR A 1 96 ? -6.937 0.605 -20.412 1.00 91.00 96 TYR A O 1
ATOM 845 N N . GLU A 1 97 ? -6.067 2.636 -20.011 1.00 89.81 97 GLU A N 1
ATOM 846 C CA . GLU A 1 97 ? -5.775 2.967 -21.408 1.00 89.81 97 GLU A CA 1
ATOM 847 C C . GLU A 1 97 ? -4.814 1.953 -22.039 1.00 89.81 97 GLU A C 1
ATOM 849 O O . GLU A 1 97 ? -5.092 1.440 -23.121 1.00 89.81 97 GLU A O 1
ATOM 854 N N . LYS A 1 98 ? -3.720 1.599 -21.344 1.00 87.94 98 LYS A N 1
ATOM 855 C CA . LYS A 1 98 ? -2.722 0.638 -21.844 1.00 87.94 98 LYS A CA 1
ATOM 856 C C . LYS A 1 98 ? -3.321 -0.743 -22.127 1.00 87.94 98 LYS A C 1
ATOM 858 O O . LYS A 1 98 ? -2.936 -1.381 -23.100 1.00 87.94 98 LYS A O 1
ATOM 863 N N . TYR A 1 99 ? -4.237 -1.199 -21.275 1.00 89.31 99 TYR A N 1
ATOM 864 C CA . TYR A 1 99 ? -4.833 -2.536 -21.360 1.00 89.31 99 TYR A CA 1
ATOM 865 C C . TYR A 1 99 ? -6.244 -2.545 -21.979 1.00 89.31 99 TYR A C 1
ATOM 867 O O . TYR A 1 99 ? -6.888 -3.591 -22.000 1.00 89.31 99 TYR A O 1
ATOM 875 N N . GLY A 1 100 ? -6.749 -1.403 -22.463 1.00 89.75 100 GLY A N 1
ATOM 876 C CA . GLY A 1 100 ? -8.105 -1.284 -23.015 1.00 89.75 100 GLY A CA 1
ATOM 877 C C . GLY A 1 100 ? -9.220 -1.616 -22.010 1.00 89.75 100 GLY A C 1
ATOM 878 O O . GLY A 1 100 ? -10.277 -2.114 -22.396 1.00 89.75 100 GLY A O 1
ATOM 879 N N . LEU A 1 101 ? -8.984 -1.392 -20.714 1.00 88.88 101 LEU A N 1
ATOM 880 C CA . LEU A 1 101 ? -9.915 -1.743 -19.640 1.00 88.88 101 LEU A CA 1
ATOM 881 C C . LEU A 1 101 ? -10.945 -0.632 -19.414 1.00 88.88 101 LEU A C 1
ATOM 883 O O . LEU A 1 101 ? -10.626 0.553 -19.458 1.00 88.88 101 LEU A O 1
ATOM 887 N N . GLN A 1 102 ? -12.182 -1.016 -19.092 1.00 85.38 102 GLN A N 1
ATOM 888 C CA . GLN A 1 102 ? -13.236 -0.077 -18.708 1.00 85.38 102 GLN A CA 1
ATOM 889 C C . GLN A 1 102 ? -13.445 -0.064 -17.195 1.00 85.38 102 GLN A C 1
ATOM 891 O O . GLN A 1 102 ? -13.539 -1.108 -16.543 1.00 85.38 102 GLN A O 1
ATOM 896 N N . ARG A 1 103 ? -13.576 1.139 -16.636 1.00 78.69 103 ARG A N 1
ATOM 897 C CA . ARG A 1 103 ? -13.931 1.344 -15.233 1.00 78.69 103 ARG A CA 1
ATOM 898 C C . ARG A 1 103 ? -15.443 1.146 -15.054 1.00 78.69 103 ARG A C 1
ATOM 900 O O . ARG A 1 103 ? -16.219 1.919 -15.608 1.00 78.69 103 ARG A O 1
ATOM 907 N N . ARG A 1 104 ? -15.842 0.108 -14.312 1.00 73.38 104 ARG A N 1
ATOM 908 C CA . ARG A 1 104 ? -17.237 -0.139 -13.892 1.00 73.38 104 ARG A CA 1
ATOM 909 C C . ARG A 1 104 ? -17.614 0.633 -12.632 1.00 73.38 104 ARG A C 1
ATOM 911 O O . ARG A 1 104 ? -16.709 0.901 -11.806 1.00 73.38 104 ARG A O 1
#

Radius of gyration: 17.57 Å; chains: 1; bounding box: 37×28×44 Å

Foldseek 3Di:
DVLVPAQAAEAALEQLVVVLVVQLVVLVVCLVVQPAPPDNDRPPSCCCDPNPNHPNVVSVVCNVVSVCVVVVCVVVDDPRHHYQYDHDVVSVVVVCVVVVHDDD

=== Feature glossary ===
Key to the feature types in this record:

pLDDT. pLDDT is the predicted lDDT-Cα score: AlphaFold's confidence that the local environment of each residue (all inter-atomic distances within 15 Å) is correctly placed. It is a per-residue number between 0 and 100, with higher meaning more reliable.

Radius of gyration, Cα contacts, bounding box. The geometric summary reports three shape descriptors. Rg (radius of gyration) measures how spread out the Cα atoms are about their centre of mass; compact globular proteins have small Rg, elongated or unfolded ones large. Cα contacts (<8 Å, |i−j|>4) count long-range residue pairs in spatial proximity — high for tightly packed folds, near zero for rods or random coil. The bounding-box extents give the protein's footprint along x, y, z in Å.

Backbone torsions (φ/ψ). Backbone dihedral angles. Every residue except chain termini has a φ (preceding-C → N → Cα → C) and a ψ (N → Cα → C → next-N). They are reported in degrees following the IUPAC sign convention. Secondary structure is essentially a statement about which (φ, ψ) basin each residue occupies.

Contact-map, Ramachandran, and PAE plots. Plot images: a contact map (which residues are close in 3D, as an N×N binary image), a Ramachandran scatter (backbone torsion angles, revealing secondary-structure composition at a glance), and — for AlphaFold structures — a PAE heatmap (pairwise prediction confidence).

Predicted aligned error. Predicted Aligned Error (PAE) is an AlphaFold confidence matrix: entry (i, j) is the expected error in the position of residue j, in ångströms, when the prediction is superimposed on the true structure at residue i. Low PAE within a block of residues means that block is internally rigid and well-predicted; high PAE between two blocks means their relative placement is uncertain even if each block individually is confident.

Secondary structure (3-state, P-SEA). Three-state secondary structure (P-SEA) collapses the eight DSSP classes into helix (a), strand (b), and coil (c). P-SEA assigns these from Cα geometry alone — distances and angles — without requiring backbone oxygens, so it works on any Cα trace.

Solvent-accessible surface area. Solvent-accessible surface area (SASA) is the area in Å² traced out by the centre of a 1.4 Å probe sphere (a water molecule) rolled over the protein's van der Waals surface (Shrake–Rupley / Lee–Richards construction). Buried residues have near-zero SASA; fully exposed residues can exceed 200 Å². The total SASA scales roughly with the number of surface residues.

Foldseek 3Di. The Foldseek 3Di string encodes local tertiary geometry as a 20-letter alphabet — one character per residue — derived from the relative positions of nearby Cα atoms. Unlike the amino-acid sequence, 3Di is a direct function of the 3D structure, so two proteins with the same fold have similar 3Di strings even at low sequence identity.

B-factor. For experimental (PDB) structures, the B-factor (temperature factor) quantifies the positional spread of each atom in the crystal — a combination of thermal vibration and static disorder — in units of Å². High B-factors mark flexible loops or poorly resolved regions; low B-factors mark the rigid, well-ordered core.

mmCIF coordinates. The mmCIF block holds the 3D Cartesian coordinates of each backbone atom (N, Cα, C, O) in ångströms. mmCIF is the PDB's canonical archive format — a tagged-loop text representation of the atomic model.

InterPro / GO / CATH / organism. Functional annotations link the protein to curated databases. InterPro entries identify conserved domains and families by matching the sequence against member-database signatures (Pfam, PROSITE, CDD, …). Gene Ontology (GO) terms describe molecular function, biological process, and cellular component in a controlled vocabulary. CATH places the structure in a hierarchical fold classification (Class/Architecture/Topology/Homologous-superfamily). The organism is the source species.

Rendered structure images. Structure images are PyMOL renders from six orthogonal camera directions. Cartoon representation draws helices as coils and strands as arrows; sticks shows the backbone as bonds; surface shows the solvent-excluded envelope. Rainbow coloring maps sequence position to hue (blue→red, N→C); chain coloring assigns a distinct color per polypeptide.

Sequence. This is the polypeptide sequence — one letter per residue, N-terminus first. Length ranges from a few dozen residues for small domains to over a thousand for large multi-domain proteins.

Secondary structure (8-state, DSSP). The SS8 string is DSSP's per-residue secondary-structure call. α-helix (H) means an i→i+4 H-bond ladder; β-strand (E) means the residue participates in a β-sheet; 3₁₀ (G) and π (I) are tighter and wider helices; T/S are turns/bends; '-' is loop.

Nearest PDB structures. Structural nearest neighbors (via Foldseek easy-search vs the PDB). Reported per hit: target PDB id, E-value, and alignment TM-score. A TM-score above ~0.5 is the conventional threshold for 'same fold'.